Protein AF-A0AA39UT53-F1 (afdb_monomer_lite)

Organism: NCBI:txid153913

Foldseek 3Di:
DVVVVVVVVVVVVVVVVVVVVVVVVVVVVVVVVVCVDVVNVDDLVVVLVVLLPFDADPVDCCGWPNVQCVPDPSSVVSSVVDPSRD

pLDDT: mean 85.93, std 8.45, range [62.53, 96.25]

Structure (mmCIF, N/CA/C/O backbone):
data_AF-A0AA39UT53-F1
#
_entry.id   AF-A0AA39UT53-F1
#
loop_
_atom_site.group_PDB
_atom_site.id
_atom_site.type_symbol
_atom_site.label_atom_id
_atom_site.label_alt_id
_atom_site.label_comp_id
_atom_site.label_asym_id
_atom_site.label_entity_id
_atom_site.label_seq_id
_atom_site.pdbx_PDB_ins_code
_atom_site.Cartn_x
_atom_site.Cartn_y
_atom_site.Cartn_z
_atom_site.occupancy
_atom_site.B_iso_or_equiv
_atom_site.auth_seq_id
_atom_site.auth_comp_id
_atom_site.auth_asym_id
_atom_site.auth_atom_id
_atom_site.pdbx_PDB_model_num
ATOM 1 N N . ILE A 1 1 ? -12.325 12.091 49.382 1.00 62.81 1 ILE A N 1
ATOM 2 C CA . ILE A 1 1 ? -11.162 11.819 48.499 1.00 62.81 1 ILE A CA 1
ATOM 3 C C . ILE A 1 1 ? -11.344 10.486 47.761 1.00 62.81 1 ILE A C 1
ATOM 5 O O . ILE A 1 1 ? -11.310 10.502 46.541 1.00 62.81 1 ILE A O 1
ATOM 9 N N . SER A 1 2 ? -11.678 9.384 48.445 1.00 75.81 2 SER A N 1
ATOM 10 C CA . SER A 1 2 ? -11.926 8.064 47.823 1.00 75.81 2 SER A CA 1
ATOM 11 C C . SER A 1 2 ? -13.069 8.018 46.793 1.00 75.81 2 SER A C 1
ATOM 13 O O . SER A 1 2 ? -12.920 7.393 45.751 1.00 75.81 2 SER A O 1
ATOM 15 N N . HIS A 1 3 ? -14.188 8.704 47.047 1.00 83.62 3 HIS A N 1
ATOM 16 C CA . HIS A 1 3 ? -15.333 8.738 46.122 1.00 83.62 3 HIS A CA 1
ATOM 17 C C . HIS A 1 3 ? -14.988 9.375 44.766 1.00 83.62 3 HIS A C 1
ATOM 19 O O . HIS A 1 3 ? -15.335 8.842 43.721 1.00 83.62 3 HIS A O 1
ATOM 25 N N . LEU A 1 4 ? -14.236 10.480 44.778 1.00 87.56 4 LEU A N 1
ATOM 26 C CA . LEU A 1 4 ? -13.805 11.166 43.555 1.00 87.56 4 LEU A CA 1
ATOM 27 C C . LEU A 1 4 ? -12.806 10.328 42.748 1.00 87.56 4 LEU A C 1
ATOM 29 O O . LEU A 1 4 ? -12.845 10.338 41.525 1.00 87.56 4 LEU A O 1
ATOM 33 N N . GLN A 1 5 ? -11.932 9.568 43.414 1.00 89.12 5 GLN A N 1
ATOM 34 C CA . GLN A 1 5 ? -11.046 8.623 42.725 1.00 89.12 5 GLN A CA 1
ATOM 35 C C . GLN A 1 5 ? -11.825 7.479 42.073 1.00 89.12 5 GLN A C 1
ATOM 37 O O . GLN A 1 5 ? -11.472 7.063 40.973 1.00 89.12 5 GLN A O 1
ATOM 42 N N . ALA A 1 6 ? -12.897 7.006 42.714 1.00 88.44 6 ALA A N 1
ATOM 43 C CA . ALA A 1 6 ? -13.776 6.001 42.129 1.00 88.44 6 ALA A CA 1
ATOM 44 C C . ALA A 1 6 ? -14.489 6.540 40.876 1.00 88.44 6 ALA A C 1
ATOM 46 O O . ALA A 1 6 ? -14.487 5.874 39.843 1.00 88.44 6 ALA A O 1
ATOM 47 N N . GLU A 1 7 ? -15.013 7.767 40.921 1.00 89.06 7 GLU A N 1
ATOM 48 C CA . GLU A 1 7 ? -15.643 8.406 39.756 1.00 89.06 7 GLU A CA 1
ATOM 49 C C . GLU A 1 7 ? -14.659 8.640 38.604 1.00 89.06 7 GLU A C 1
ATOM 51 O O . GLU A 1 7 ? -14.979 8.328 37.458 1.00 89.06 7 GLU A O 1
ATOM 56 N N . LEU A 1 8 ? -13.444 9.118 38.895 1.00 90.69 8 LEU A N 1
ATOM 57 C CA . LEU A 1 8 ? -12.390 9.269 37.887 1.00 90.69 8 LEU A CA 1
ATOM 58 C C . LEU A 1 8 ? -12.022 7.925 37.250 1.00 90.69 8 LEU A C 1
ATOM 60 O O . LEU A 1 8 ? -11.947 7.830 36.029 1.00 90.69 8 LEU A O 1
ATOM 64 N N . SER A 1 9 ? -11.878 6.869 38.057 1.00 88.19 9 SER A N 1
ATOM 65 C CA . SER A 1 9 ? -11.573 5.530 37.539 1.00 88.19 9 SER A CA 1
ATOM 66 C C . SER A 1 9 ? -12.687 4.977 36.647 1.00 88.19 9 SER A C 1
ATOM 68 O O . SER A 1 9 ? -12.410 4.344 35.631 1.00 88.19 9 SER A O 1
ATOM 70 N N . ALA A 1 10 ? -13.951 5.254 36.982 1.00 92.44 10 ALA A N 1
ATOM 71 C CA . ALA A 1 10 ? -15.087 4.837 36.170 1.00 92.44 10 ALA A CA 1
ATOM 72 C C . ALA A 1 10 ? -15.121 5.592 34.833 1.00 92.44 10 ALA A C 1
ATOM 74 O O . ALA A 1 10 ? -15.395 4.999 33.789 1.00 92.44 10 ALA A O 1
ATOM 75 N N . LEU A 1 11 ? -14.793 6.886 34.854 1.00 94.75 11 LEU A N 1
ATOM 76 C CA . LEU A 1 11 ? -14.696 7.697 33.647 1.00 94.75 11 LEU A CA 1
ATOM 77 C C . LEU A 1 11 ? -13.548 7.239 32.736 1.00 94.75 11 LEU A C 1
ATOM 79 O O . LEU A 1 11 ? -13.747 7.151 31.527 1.00 94.75 11 LEU A O 1
ATOM 83 N N . ASP A 1 12 ? -12.387 6.895 33.296 1.00 94.62 12 ASP A N 1
ATOM 84 C CA . ASP A 1 12 ? -11.254 6.356 32.533 1.00 94.62 12 ASP A CA 1
ATOM 85 C C . ASP A 1 12 ? -11.606 5.035 31.845 1.00 94.62 12 ASP A C 1
ATOM 87 O O . ASP A 1 12 ? -11.235 4.812 30.691 1.00 94.62 12 ASP A O 1
ATOM 91 N N . VAL A 1 13 ? -12.352 4.156 32.517 1.00 95.19 13 VAL A N 1
ATOM 92 C CA . VAL A 1 13 ? -12.819 2.899 31.915 1.00 95.19 13 VAL A CA 1
ATOM 93 C C . VAL A 1 13 ? -13.722 3.181 30.714 1.00 95.19 13 VAL A C 1
ATOM 95 O O . VAL A 1 13 ? -13.480 2.646 29.633 1.00 95.19 13 VAL A O 1
ATOM 98 N N . LEU A 1 14 ? -14.706 4.072 30.869 1.00 94.56 14 LEU A N 1
ATOM 99 C CA . LEU A 1 14 ? -15.607 4.450 29.778 1.00 94.56 14 LEU A CA 1
ATOM 100 C C . LEU A 1 14 ? -14.861 5.126 28.622 1.00 94.56 14 LEU A C 1
ATOM 102 O O . LEU A 1 14 ? -15.138 4.852 27.454 1.00 94.56 14 LEU A O 1
ATOM 106 N N . PHE A 1 15 ? -13.894 5.993 28.928 1.00 95.69 15 PHE A N 1
ATOM 107 C CA . PHE A 1 15 ? -13.067 6.641 27.917 1.00 95.69 15 PHE A CA 1
ATOM 108 C C . PHE A 1 15 ? -12.266 5.614 27.111 1.00 95.69 15 PHE A C 1
ATOM 110 O O . PHE A 1 15 ? -12.274 5.659 25.879 1.00 95.69 15 PHE A O 1
ATOM 117 N N . ASN A 1 16 ? -11.622 4.665 27.792 1.00 95.94 16 ASN A N 1
ATOM 118 C CA . ASN A 1 16 ? -10.852 3.605 27.147 1.00 95.94 16 ASN A CA 1
ATOM 119 C C . ASN A 1 16 ? -11.736 2.699 26.283 1.00 95.94 16 ASN A C 1
ATOM 121 O O . ASN A 1 16 ? -11.346 2.357 25.170 1.00 95.94 16 ASN A O 1
ATOM 125 N N . GLU A 1 17 ? -12.943 2.366 26.740 1.00 96.25 17 GLU A N 1
ATOM 126 C CA . GLU A 1 17 ? -13.892 1.564 25.963 1.00 96.25 17 GLU A CA 1
ATOM 127 C C . GLU A 1 17 ? -14.315 2.277 24.668 1.00 96.25 17 GLU A C 1
ATOM 129 O O . GLU A 1 17 ? -14.297 1.693 23.581 1.00 96.25 17 GLU A O 1
ATOM 134 N N . VAL A 1 18 ? -14.644 3.569 24.752 1.00 95.44 18 VAL A N 1
ATOM 135 C CA . VAL A 1 18 ? -14.993 4.376 23.575 1.00 95.44 18 VAL A CA 1
ATOM 136 C C . VAL A 1 18 ? -13.795 4.525 22.631 1.00 95.44 18 VAL A C 1
ATOM 138 O O . VAL A 1 18 ? -13.965 4.462 21.408 1.00 95.44 18 VAL A O 1
ATOM 141 N N . ALA A 1 19 ? -12.586 4.700 23.169 1.00 95.00 19 ALA A N 1
ATOM 142 C CA . ALA A 1 19 ? -11.360 4.791 22.385 1.00 95.00 19 ALA A CA 1
ATOM 143 C C . ALA A 1 19 ? -11.048 3.479 21.644 1.00 95.00 19 ALA A C 1
ATOM 145 O O . ALA A 1 19 ? -10.759 3.528 20.446 1.00 95.00 19 ALA A O 1
ATOM 146 N N . ASP A 1 20 ? -11.182 2.326 22.308 1.00 96.12 20 ASP A N 1
ATOM 147 C CA . ASP A 1 20 ? -10.988 0.999 21.705 1.00 96.12 20 ASP A CA 1
ATOM 148 C C . ASP A 1 20 ? -12.051 0.700 20.641 1.00 96.12 20 ASP A C 1
ATOM 150 O O . ASP A 1 20 ? -11.766 0.230 19.540 1.00 96.12 20 ASP A O 1
ATOM 154 N N . ARG A 1 21 ? -13.309 1.066 20.899 1.00 94.12 21 ARG A N 1
ATOM 155 C CA . ARG A 1 21 ? -14.353 0.940 19.879 1.00 94.12 21 ARG A CA 1
ATOM 156 C C . ARG A 1 21 ? -14.036 1.791 18.647 1.00 94.12 21 ARG A C 1
ATOM 158 O O . ARG A 1 21 ? -14.252 1.348 17.518 1.00 94.12 21 ARG A O 1
ATOM 165 N N . ARG A 1 22 ? -13.514 3.005 18.842 1.00 94.12 22 ARG A N 1
ATOM 166 C CA . ARG A 1 22 ? -13.115 3.893 17.744 1.00 94.12 22 ARG A CA 1
ATOM 167 C C . ARG A 1 22 ? -11.921 3.344 16.961 1.00 94.12 22 ARG A C 1
ATOM 169 O O . ARG A 1 22 ? -11.933 3.474 15.737 1.00 94.12 22 ARG A O 1
ATOM 176 N N . SER A 1 23 ? -10.909 2.771 17.617 1.00 93.31 23 SER A N 1
ATOM 177 C CA . SER A 1 23 ? -9.746 2.191 16.929 1.00 93.31 23 SER A CA 1
ATOM 178 C C . SER A 1 23 ? -10.169 1.029 16.033 1.00 93.31 23 SER A C 1
ATOM 180 O O . SER A 1 23 ? -9.871 1.064 14.842 1.00 93.31 23 SER A O 1
ATOM 182 N N . ARG A 1 24 ? -10.982 0.097 16.54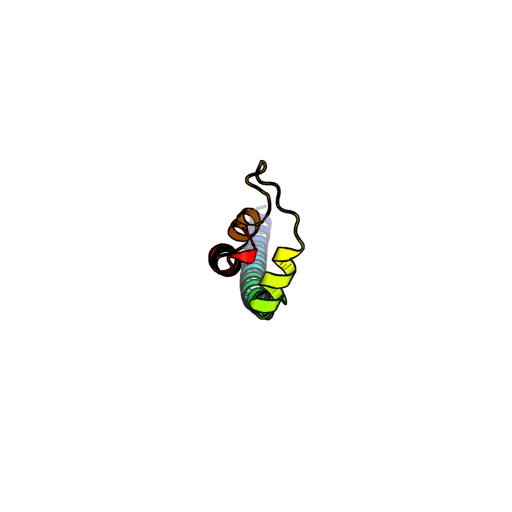4 1.00 92.88 24 ARG A N 1
ATOM 183 C CA . ARG A 1 24 ? -11.490 -1.053 15.776 1.00 92.88 24 ARG A CA 1
ATOM 184 C C . ARG A 1 24 ? -12.269 -0.640 14.533 1.00 92.88 24 ARG A C 1
ATOM 186 O O . ARG A 1 24 ? -12.006 -1.128 13.440 1.00 92.88 24 ARG A O 1
ATOM 193 N N . VAL A 1 25 ? -13.206 0.302 14.679 1.00 91.38 25 VAL A N 1
ATOM 194 C CA . VAL A 1 25 ? -13.985 0.818 13.537 1.00 91.38 25 VAL A CA 1
ATOM 195 C C . VAL A 1 25 ? -13.072 1.490 12.511 1.00 91.38 25 VAL A C 1
ATOM 197 O O . VAL A 1 25 ? -13.309 1.398 11.309 1.00 91.38 25 VAL A O 1
ATOM 200 N N . ARG A 1 26 ? -12.017 2.171 12.967 1.00 89.75 26 ARG A N 1
ATOM 201 C CA . ARG A 1 26 ? -11.058 2.828 12.079 1.00 89.75 26 ARG A CA 1
ATOM 202 C C . ARG A 1 26 ? -10.181 1.825 11.335 1.00 89.75 26 ARG A C 1
ATOM 204 O O . ARG A 1 26 ? -9.917 2.046 10.160 1.00 89.75 26 ARG A O 1
ATOM 211 N N . GLU A 1 27 ? -9.750 0.752 11.988 1.00 87.38 27 GLU A N 1
ATOM 212 C CA . GLU A 1 27 ? -8.992 -0.334 11.357 1.00 87.38 27 GLU A CA 1
ATOM 213 C C . GLU A 1 27 ? -9.819 -1.044 10.281 1.00 87.38 27 GLU A C 1
ATOM 215 O O . GLU A 1 27 ? -9.346 -1.188 9.155 1.00 87.38 27 GLU A O 1
ATOM 220 N N . GLU A 1 28 ? -11.079 -1.377 10.579 1.00 84.75 28 GLU A N 1
ATOM 221 C CA . GLU A 1 28 ? -12.051 -1.882 9.597 1.00 84.75 28 GLU A CA 1
ATOM 222 C C . GLU A 1 28 ? -12.187 -0.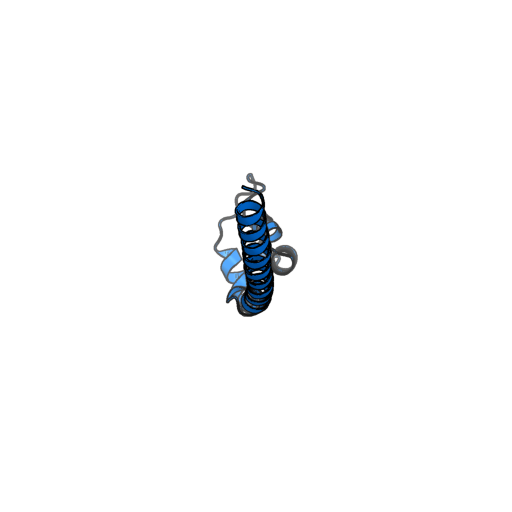923 8.406 1.00 84.75 28 GLU A C 1
ATOM 224 O O . GLU A 1 28 ? -12.062 -1.327 7.251 1.00 84.75 28 GLU A O 1
ATOM 229 N N . LEU A 1 29 ? -12.377 0.376 8.667 1.00 84.62 29 LEU A N 1
ATOM 230 C CA . LEU A 1 29 ? -12.504 1.376 7.609 1.00 84.62 29 LEU A CA 1
ATOM 231 C C . LEU A 1 29 ? -11.249 1.441 6.730 1.00 84.62 29 LEU A C 1
ATOM 233 O O . LEU A 1 29 ? -11.375 1.514 5.513 1.00 84.62 29 LEU A O 1
ATOM 237 N N . ILE A 1 30 ? -10.053 1.414 7.324 1.00 82.38 30 ILE A N 1
ATOM 238 C CA . ILE A 1 30 ? -8.780 1.439 6.589 1.00 82.38 30 ILE A CA 1
ATOM 239 C C . ILE A 1 30 ? -8.639 0.184 5.729 1.00 82.38 30 ILE A C 1
ATOM 241 O O . ILE A 1 30 ? -8.229 0.290 4.575 1.00 82.38 30 ILE A O 1
ATOM 245 N N . TYR A 1 31 ? -9.007 -0.983 6.256 1.00 75.75 31 TYR A N 1
ATOM 246 C CA . TYR A 1 31 ? -8.983 -2.238 5.513 1.00 75.75 31 TYR A CA 1
ATOM 247 C C . TYR A 1 31 ? -9.901 -2.185 4.283 1.00 75.75 31 TYR A C 1
ATOM 249 O O . TYR A 1 31 ? -9.456 -2.450 3.163 1.00 75.75 31 TYR A O 1
ATOM 257 N N . HIS A 1 32 ? -11.152 -1.749 4.459 1.00 74.94 32 HIS A N 1
ATOM 258 C CA . HIS A 1 32 ? -12.105 -1.606 3.351 1.00 74.94 32 HIS A CA 1
ATOM 259 C C . HIS A 1 32 ? -11.710 -0.483 2.381 1.00 74.94 32 HIS A C 1
ATOM 261 O O . HIS A 1 32 ? -11.852 -0.632 1.170 1.00 74.94 32 HIS A O 1
ATOM 267 N N . GLN A 1 33 ? -11.165 0.634 2.874 1.00 70.69 33 GLN A N 1
ATOM 268 C CA . GLN A 1 33 ? -10.675 1.726 2.028 1.00 70.69 33 GLN A CA 1
ATOM 269 C C . GLN A 1 33 ? -9.462 1.314 1.205 1.00 70.69 33 GLN A C 1
ATOM 271 O O . GLN A 1 33 ? -9.386 1.705 0.044 1.00 70.69 33 GLN A O 1
ATOM 276 N N . ALA A 1 34 ? -8.546 0.514 1.759 1.00 67.81 34 ALA A N 1
ATOM 277 C CA . ALA A 1 34 ? -7.391 -0.004 1.034 1.00 67.81 34 ALA A CA 1
ATOM 278 C C . ALA A 1 34 ? -7.830 -0.757 -0.231 1.00 67.81 34 ALA A C 1
ATOM 280 O O . ALA A 1 34 ? -7.296 -0.482 -1.306 1.00 67.81 34 ALA A O 1
ATOM 281 N N . ALA A 1 35 ? -8.864 -1.599 -0.123 1.00 65.56 35 ALA A N 1
ATOM 282 C CA . ALA A 1 35 ? -9.457 -2.325 -1.250 1.00 65.56 35 ALA A CA 1
ATOM 283 C C . ALA A 1 35 ? -10.097 -1.410 -2.313 1.00 65.56 35 ALA A C 1
ATOM 285 O O . ALA A 1 35 ? -10.178 -1.771 -3.484 1.00 65.56 35 ALA A O 1
ATOM 286 N N . LEU A 1 36 ? -10.537 -0.213 -1.917 1.00 67.06 36 LEU A N 1
ATOM 287 C CA . LEU A 1 36 ? -11.143 0.787 -2.801 1.00 67.06 36 LEU A CA 1
ATOM 288 C C . LEU A 1 36 ? -10.142 1.840 -3.298 1.00 67.06 36 LEU A C 1
ATOM 290 O O . LEU A 1 36 ? -10.531 2.771 -4.008 1.00 67.06 36 LEU A O 1
ATOM 294 N N . THR A 1 37 ? -8.859 1.738 -2.935 1.00 68.12 37 THR A N 1
ATOM 295 C CA . THR A 1 37 ? -7.869 2.718 -3.389 1.00 68.12 37 THR A CA 1
ATOM 296 C C . THR A 1 37 ? -7.664 2.618 -4.907 1.00 68.12 37 THR A C 1
ATOM 298 O O . THR A 1 37 ? -7.530 1.512 -5.435 1.00 68.12 37 THR A O 1
ATOM 301 N N . PRO A 1 38 ? -7.564 3.753 -5.631 1.00 62.53 38 PRO A N 1
ATOM 302 C CA . PRO A 1 38 ? -7.417 3.768 -7.092 1.00 62.53 38 PRO A CA 1
ATOM 303 C C . PRO A 1 38 ? -6.254 2.918 -7.617 1.00 62.53 38 PRO A C 1
ATOM 305 O O . PRO A 1 38 ? -6.289 2.399 -8.727 1.00 62.53 38 PRO A O 1
ATOM 308 N N . VAL A 1 39 ? -5.212 2.754 -6.802 1.00 65.94 39 VAL A N 1
ATOM 309 C CA . VAL A 1 39 ? -4.023 1.977 -7.150 1.00 65.94 39 VAL A CA 1
ATOM 310 C C . VAL A 1 39 ? -4.280 0.470 -7.231 1.00 65.94 39 VAL A C 1
ATOM 312 O O . VAL A 1 39 ? -3.559 -0.225 -7.938 1.00 65.94 39 VAL A O 1
ATOM 315 N N . GLN A 1 40 ? -5.298 -0.032 -6.524 1.00 66.44 40 GLN A N 1
ATOM 316 C CA . GLN A 1 40 ? -5.702 -1.441 -6.559 1.00 66.44 40 GLN A CA 1
ATOM 317 C C . GLN A 1 40 ? -6.745 -1.728 -7.646 1.00 66.44 40 GLN A C 1
ATOM 319 O O . GLN A 1 40 ? -6.943 -2.885 -8.005 1.00 66.44 40 GLN A O 1
ATOM 324 N N . THR A 1 41 ? -7.391 -0.694 -8.194 1.00 70.81 41 THR A N 1
ATOM 325 C CA . THR A 1 41 ? -8.367 -0.820 -9.289 1.00 70.81 41 THR A CA 1
ATOM 326 C C . THR A 1 41 ? -7.761 -0.549 -10.666 1.00 70.81 41 THR A C 1
ATOM 328 O O . THR A 1 41 ? -8.369 -0.875 -11.685 1.00 70.81 41 THR A O 1
ATOM 331 N N . LEU A 1 42 ? -6.558 0.031 -10.710 1.00 78.19 42 LEU A N 1
ATOM 332 C CA . LEU A 1 42 ? -5.805 0.256 -11.937 1.00 78.19 42 LEU A CA 1
ATOM 333 C C . LEU A 1 42 ? -5.377 -1.082 -12.569 1.00 78.19 42 LEU A C 1
ATOM 335 O O . LEU A 1 42 ? -4.717 -1.889 -11.910 1.00 78.19 42 LEU A O 1
ATOM 339 N N . PRO A 1 43 ? -5.684 -1.310 -13.860 1.00 85.00 43 PRO A N 1
ATOM 340 C CA . PRO A 1 43 ? -5.135 -2.430 -14.609 1.00 85.00 43 PRO A CA 1
ATOM 341 C C . PRO A 1 43 ? -3.605 -2.439 -14.574 1.00 85.00 43 PRO A C 1
ATOM 343 O O . PRO A 1 43 ? -2.962 -1.389 -14.667 1.00 85.00 43 PRO A O 1
ATOM 346 N N . VAL A 1 44 ? -3.032 -3.642 -14.517 1.00 84.31 44 VAL A N 1
ATOM 347 C CA . VAL A 1 44 ? -1.579 -3.870 -14.470 1.00 84.31 44 VAL A CA 1
ATOM 348 C C . VAL A 1 44 ? -0.844 -3.137 -15.598 1.00 84.31 44 VAL A C 1
ATOM 350 O O . VAL A 1 44 ? 0.182 -2.511 -15.343 1.00 84.31 44 VAL A O 1
ATOM 353 N N . ASP A 1 45 ? -1.396 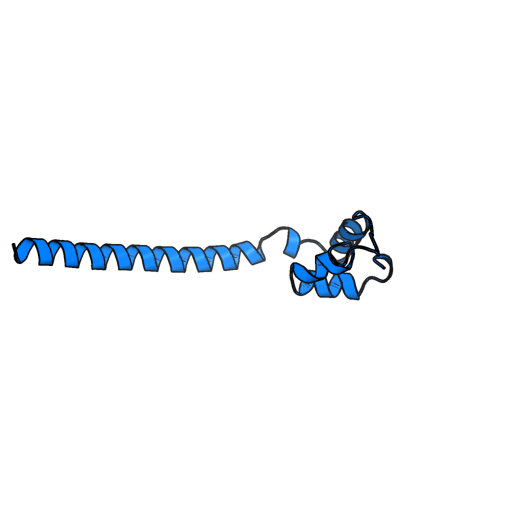-3.131 -16.813 1.00 87.94 45 ASP A N 1
ATOM 354 C CA . ASP A 1 45 ? -0.770 -2.493 -17.980 1.00 87.94 45 ASP A CA 1
ATOM 355 C C . ASP A 1 45 ? -0.654 -0.970 -17.839 1.00 87.94 45 ASP A C 1
ATOM 357 O O . ASP A 1 45 ? 0.345 -0.369 -18.243 1.00 87.94 45 ASP A O 1
ATOM 361 N N . LEU A 1 46 ? -1.662 -0.327 -17.238 1.00 90.50 46 LEU A N 1
ATOM 362 C CA . LEU A 1 46 ? -1.624 1.113 -16.982 1.00 90.50 46 LEU A CA 1
ATOM 363 C C . LEU A 1 46 ? -0.608 1.438 -15.895 1.00 90.50 46 LEU A C 1
ATOM 365 O O . LEU A 1 46 ? 0.140 2.404 -16.028 1.00 90.50 46 LEU A O 1
ATOM 369 N N . LEU A 1 47 ? -0.543 0.609 -14.854 1.00 89.75 47 LEU A N 1
ATOM 370 C CA . LEU A 1 47 ? 0.426 0.774 -13.781 1.00 89.75 47 LEU A CA 1
ATOM 371 C C . LEU A 1 47 ? 1.868 0.611 -14.295 1.00 89.75 47 LEU A C 1
ATOM 373 O O . LEU A 1 47 ? 2.727 1.436 -13.995 1.00 89.75 47 LEU A O 1
ATOM 377 N N . ALA A 1 48 ? 2.115 -0.389 -15.147 1.00 90.75 48 ALA A N 1
ATOM 378 C CA . ALA A 1 48 ? 3.401 -0.598 -15.809 1.00 90.75 48 ALA A CA 1
ATOM 379 C C . ALA A 1 48 ? 3.781 0.577 -16.725 1.00 90.75 48 ALA A C 1
ATOM 381 O O . ALA A 1 48 ? 4.924 1.037 -16.714 1.00 90.75 48 ALA A O 1
ATOM 382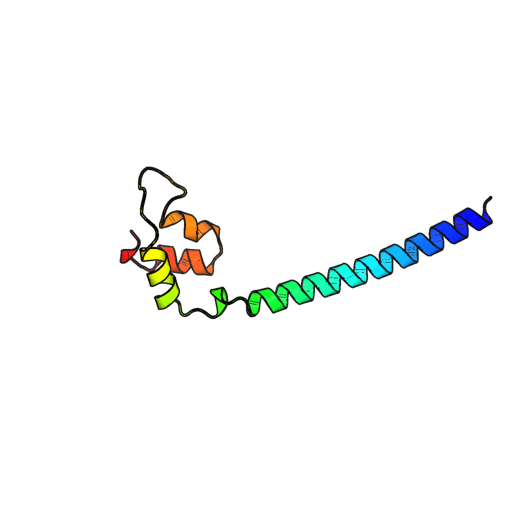 N N . ARG A 1 49 ? 2.817 1.125 -17.477 1.00 92.69 49 ARG A N 1
ATOM 383 C CA . ARG A 1 49 ? 3.041 2.335 -18.278 1.00 92.69 49 ARG A CA 1
ATOM 384 C C . ARG A 1 49 ? 3.385 3.537 -17.398 1.00 92.69 49 ARG A C 1
ATOM 386 O O . ARG A 1 49 ? 4.291 4.284 -17.746 1.00 92.69 49 ARG A O 1
ATOM 393 N N . ILE A 1 50 ? 2.725 3.709 -16.254 1.00 91.56 50 ILE A N 1
ATOM 394 C CA . ILE A 1 50 ? 3.067 4.773 -15.298 1.00 91.56 50 ILE A CA 1
ATOM 395 C C . ILE A 1 50 ? 4.507 4.606 -14.794 1.00 91.56 50 ILE A C 1
ATOM 397 O O . ILE A 1 50 ? 5.266 5.573 -14.798 1.00 91.56 50 ILE A O 1
ATOM 401 N N . PHE A 1 51 ? 4.903 3.386 -14.425 1.00 92.56 51 PHE A N 1
ATOM 402 C CA . PHE A 1 51 ? 6.266 3.086 -13.975 1.00 92.56 51 PHE A CA 1
ATOM 403 C C . PHE A 1 51 ? 7.319 3.432 -15.033 1.00 92.56 51 PHE A C 1
ATOM 405 O O . PHE A 1 51 ? 8.367 3.966 -14.681 1.00 92.56 51 PHE A O 1
ATOM 412 N N . SER A 1 52 ? 7.019 3.220 -16.320 1.00 91.38 52 SER A N 1
ATOM 413 C CA . SER A 1 52 ? 7.940 3.538 -17.423 1.00 91.38 52 SER A CA 1
ATOM 414 C C . SER A 1 52 ? 8.262 5.031 -17.579 1.00 91.38 52 SER A C 1
ATOM 416 O O . SER A 1 52 ? 9.262 5.377 -18.200 1.00 91.38 52 SER A O 1
ATOM 418 N N . TYR A 1 53 ? 7.451 5.928 -17.004 1.00 91.56 53 TYR A N 1
ATOM 419 C CA . TYR A 1 53 ? 7.742 7.365 -17.001 1.00 91.56 53 TYR A CA 1
ATOM 420 C C . TYR A 1 53 ? 8.710 7.786 -15.893 1.00 91.56 53 TYR A C 1
ATOM 422 O O . TYR A 1 53 ? 9.181 8.924 -15.898 1.00 91.56 53 TYR A O 1
ATOM 430 N N . VAL A 1 54 ? 9.002 6.905 -14.933 1.00 89.62 54 VAL A N 1
ATOM 431 C CA . VAL A 1 54 ? 9.952 7.202 -13.862 1.00 89.62 54 VAL A CA 1
ATOM 432 C C . VAL A 1 54 ? 11.371 6.979 -14.389 1.00 89.62 54 VAL A C 1
ATOM 434 O O . VAL A 1 54 ? 11.686 5.870 -14.823 1.00 89.62 54 VAL A O 1
ATOM 437 N N . PRO A 1 55 ? 12.244 8.002 -14.350 1.00 84.56 55 PRO A N 1
ATOM 438 C CA . PRO A 1 55 ? 13.602 7.878 -14.855 1.00 84.56 55 PRO A CA 1
ATOM 439 C C . PRO A 1 55 ? 14.392 6.829 -14.064 1.00 84.56 55 PRO A C 1
ATOM 441 O O . PRO A 1 55 ? 14.366 6.798 -12.831 1.00 84.56 55 PRO A O 1
ATOM 444 N N . VAL A 1 56 ? 15.109 5.976 -14.795 1.00 85.62 56 VAL A N 1
ATOM 445 C CA . VAL A 1 56 ? 16.002 4.957 -14.236 1.00 85.62 56 VAL A CA 1
ATOM 446 C C . VAL A 1 56 ? 17.332 5.611 -13.875 1.00 85.62 56 VAL A C 1
ATOM 448 O O . VAL A 1 56 ? 17.953 6.270 -14.710 1.00 85.62 56 VAL A O 1
ATOM 451 N N . ASN A 1 57 ? 17.782 5.412 -12.637 1.00 84.75 57 ASN A N 1
ATOM 452 C CA . ASN A 1 57 ? 19.114 5.812 -12.197 1.00 84.75 57 ASN A CA 1
ATOM 453 C C . ASN A 1 57 ? 19.849 4.588 -11.651 1.00 84.75 57 ASN A C 1
ATOM 455 O O . ASN A 1 57 ? 19.791 4.286 -10.466 1.00 84.75 57 ASN A O 1
ATOM 459 N N . THR A 1 58 ? 20.588 3.897 -12.514 1.00 79.25 58 THR A N 1
ATOM 460 C CA . THR A 1 58 ? 21.260 2.628 -12.182 1.00 79.25 58 THR A CA 1
ATOM 461 C C . THR A 1 58 ? 22.276 2.723 -11.039 1.00 79.25 58 THR A C 1
ATOM 463 O O . THR A 1 58 ? 22.674 1.694 -10.497 1.00 79.25 58 THR A O 1
ATOM 466 N N . LEU A 1 59 ? 22.691 3.935 -10.657 1.00 83.69 59 LEU A N 1
ATOM 467 C CA . LEU A 1 59 ? 23.594 4.188 -9.533 1.00 83.69 59 LEU A CA 1
ATOM 468 C C . LEU A 1 59 ? 22.862 4.346 -8.191 1.00 83.69 59 LEU A C 1
ATOM 470 O O . LEU A 1 59 ? 23.513 4.368 -7.148 1.00 83.69 59 LEU A O 1
ATOM 474 N N . ASP A 1 60 ? 21.534 4.462 -8.209 1.00 83.69 60 ASP A N 1
ATOM 475 C CA . ASP A 1 60 ? 20.691 4.617 -7.029 1.00 83.69 60 ASP A CA 1
ATOM 476 C C . ASP A 1 60 ? 19.803 3.371 -6.828 1.00 83.69 60 ASP A C 1
ATOM 478 O O . ASP A 1 60 ? 18.868 3.144 -7.606 1.00 83.69 60 ASP A O 1
ATOM 482 N N . PRO A 1 61 ? 20.048 2.571 -5.772 1.00 76.50 61 PRO A N 1
ATOM 483 C CA . PRO A 1 61 ? 19.220 1.418 -5.414 1.00 76.50 61 PRO A CA 1
ATOM 484 C C . PRO A 1 61 ? 17.758 1.769 -5.098 1.00 76.50 61 PRO A C 1
ATOM 486 O O . PRO A 1 61 ? 16.908 0.882 -5.085 1.00 76.50 61 PRO A O 1
ATOM 489 N N . LEU A 1 62 ? 17.459 3.046 -4.830 1.00 83.25 62 LEU A N 1
ATOM 490 C CA . LEU A 1 62 ? 16.111 3.567 -4.594 1.00 83.25 62 LEU A CA 1
ATOM 491 C C . LEU A 1 62 ? 15.483 4.189 -5.849 1.00 83.25 62 LEU A C 1
ATOM 493 O O . LEU A 1 62 ? 14.473 4.888 -5.751 1.00 83.25 62 LEU A O 1
ATOM 497 N N . SER A 1 63 ? 16.038 3.925 -7.031 1.00 87.19 63 SER A N 1
ATOM 498 C CA . SER A 1 63 ? 15.467 4.366 -8.302 1.00 87.19 63 SER A CA 1
ATOM 499 C C . SER A 1 63 ? 14.576 3.305 -8.962 1.00 87.19 63 SER A C 1
ATOM 501 O O . SER A 1 63 ? 14.433 2.171 -8.489 1.00 87.19 63 SER A O 1
ATOM 503 N N . SER A 1 64 ? 13.921 3.695 -10.060 1.00 86.25 64 SER A N 1
ATOM 504 C CA . SER A 1 64 ? 13.205 2.760 -10.929 1.00 86.25 64 SER A CA 1
ATOM 505 C C . SER A 1 64 ? 14.169 1.699 -11.485 1.00 86.25 64 SER A C 1
ATOM 507 O O . SER A 1 64 ? 15.277 2.063 -11.874 1.00 86.25 64 SER A O 1
ATOM 509 N N . PRO A 1 65 ? 13.772 0.418 -11.562 1.00 87.44 65 PRO A N 1
ATOM 510 C CA . PRO A 1 65 ? 12.457 -0.121 -11.198 1.00 87.44 65 PRO A CA 1
ATOM 511 C C . PRO A 1 65 ? 12.369 -0.676 -9.763 1.00 87.44 65 PRO A C 1
ATOM 513 O O . PRO A 1 65 ? 11.289 -1.103 -9.333 1.00 87.44 65 PRO A O 1
ATOM 516 N N . TRP A 1 66 ? 13.471 -0.674 -9.002 1.00 88.25 66 TRP A N 1
ATOM 517 C CA . TRP A 1 66 ? 13.551 -1.273 -7.663 1.00 88.25 66 TRP A CA 1
ATOM 518 C C . TRP A 1 66 ? 12.632 -0.602 -6.647 1.00 88.25 66 TRP A C 1
ATOM 520 O O . TRP A 1 66 ? 11.990 -1.291 -5.851 1.00 88.25 66 TRP A O 1
ATOM 530 N N . ILE A 1 67 ? 12.496 0.723 -6.714 1.00 91.00 67 ILE A N 1
ATOM 531 C CA . ILE A 1 67 ? 11.688 1.501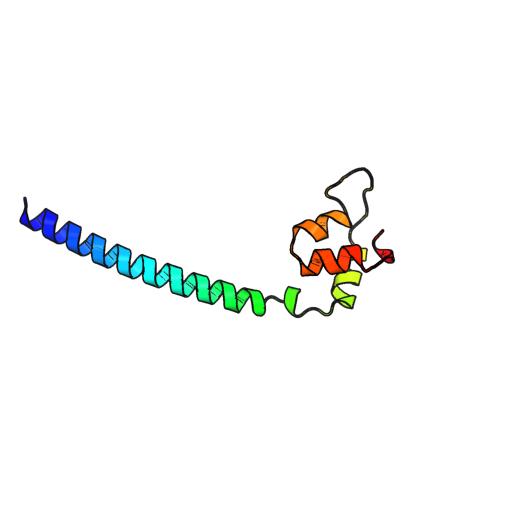 -5.768 1.00 91.00 67 ILE A CA 1
ATOM 532 C C . ILE A 1 67 ? 10.231 1.029 -5.686 1.00 91.00 67 ILE A C 1
ATOM 534 O O . ILE A 1 67 ? 9.643 0.995 -4.604 1.00 91.00 67 ILE A O 1
ATOM 538 N N . PHE A 1 68 ? 9.657 0.560 -6.799 1.00 90.62 68 PHE A N 1
ATOM 539 C CA . PHE A 1 68 ? 8.282 0.056 -6.832 1.00 90.62 68 PHE A CA 1
ATOM 540 C C . PHE A 1 68 ? 8.110 -1.223 -6.010 1.00 90.62 68 PHE A C 1
ATOM 542 O O . PHE A 1 68 ? 7.058 -1.447 -5.408 1.00 90.62 68 PHE A O 1
ATOM 549 N N . SER A 1 69 ? 9.162 -2.040 -5.921 1.00 89.25 69 SER A N 1
ATOM 550 C CA . SER A 1 69 ? 9.155 -3.289 -5.158 1.00 89.25 69 SER A CA 1
ATOM 551 C C . SER A 1 69 ? 9.089 -3.075 -3.645 1.00 89.25 69 SER A C 1
ATOM 553 O O . SER A 1 69 ? 8.807 -4.028 -2.914 1.00 89.25 69 SER A O 1
ATOM 555 N N . HIS A 1 70 ? 9.314 -1.852 -3.160 1.00 88.50 70 HIS A N 1
ATOM 556 C CA . HIS A 1 70 ? 9.215 -1.502 -1.743 1.00 88.50 70 HIS A CA 1
ATOM 557 C C . HIS A 1 70 ? 7.816 -1.033 -1.322 1.00 88.50 70 HIS A C 1
ATOM 559 O O . HIS A 1 70 ? 7.544 -0.972 -0.127 1.00 88.50 70 HIS A O 1
ATOM 565 N N . VAL A 1 71 ? 6.915 -0.754 -2.271 1.00 87.25 71 VAL A N 1
ATOM 566 C CA . VAL A 1 71 ? 5.575 -0.220 -1.973 1.00 87.25 71 VAL A CA 1
ATOM 567 C C . VAL A 1 71 ? 4.618 -1.319 -1.512 1.00 87.25 71 VAL A C 1
ATOM 569 O O . VAL A 1 71 ? 4.060 -1.241 -0.421 1.00 87.25 71 VAL A O 1
ATOM 572 N N . CYS A 1 72 ? 4.414 -2.357 -2.328 1.00 85.69 72 CYS A N 1
ATOM 573 C CA . CYS A 1 72 ? 3.560 -3.496 -1.980 1.00 85.69 72 CYS A CA 1
ATOM 574 C C . CYS A 1 72 ? 3.887 -4.740 -2.825 1.00 85.69 72 CYS A C 1
ATOM 576 O O . CYS A 1 72 ? 4.648 -4.678 -3.793 1.00 85.69 72 CYS A O 1
ATOM 578 N N . ALA A 1 73 ? 3.292 -5.887 -2.476 1.00 84.94 73 ALA A N 1
ATOM 579 C CA . ALA A 1 73 ? 3.511 -7.148 -3.190 1.00 84.94 73 ALA A CA 1
ATOM 580 C C . ALA A 1 73 ? 3.057 -7.099 -4.662 1.00 84.94 73 ALA A C 1
ATOM 582 O O . ALA A 1 73 ? 3.749 -7.629 -5.529 1.00 84.94 73 ALA A O 1
ATOM 583 N N . ALA A 1 74 ? 1.940 -6.423 -4.959 1.00 87.12 74 ALA A N 1
ATOM 584 C CA . ALA A 1 74 ? 1.441 -6.283 -6.327 1.00 87.12 74 ALA A CA 1
ATOM 585 C C . ALA A 1 74 ? 2.409 -5.470 -7.204 1.00 87.12 74 ALA A C 1
ATOM 587 O O . ALA A 1 74 ? 2.785 -5.909 -8.287 1.00 87.12 74 ALA A 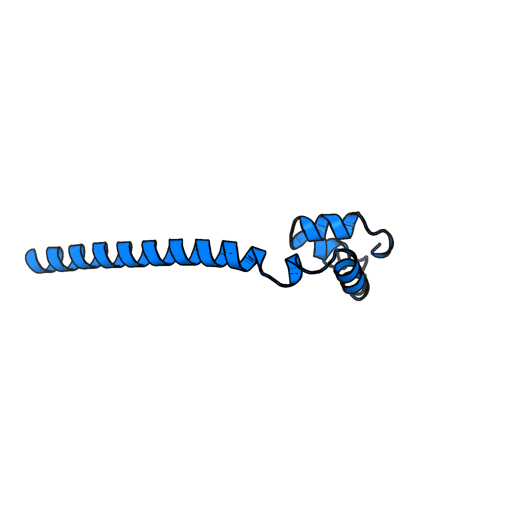O 1
ATOM 588 N N . TRP A 1 75 ? 2.888 -4.327 -6.706 1.00 90.88 75 TRP A N 1
ATOM 589 C CA . TRP A 1 75 ? 3.846 -3.476 -7.420 1.00 90.88 75 TRP A CA 1
ATOM 590 C C . TRP A 1 75 ? 5.185 -4.177 -7.651 1.00 90.88 75 TRP A C 1
ATOM 592 O O . TRP A 1 75 ? 5.754 -4.075 -8.736 1.00 90.88 75 TRP A O 1
ATOM 602 N N . ARG A 1 76 ? 5.647 -4.957 -6.666 1.00 91.94 76 ARG A N 1
ATOM 603 C CA . ARG A 1 76 ? 6.816 -5.832 -6.812 1.00 91.94 76 ARG A CA 1
ATOM 604 C C . ARG A 1 76 ? 6.632 -6.845 -7.937 1.00 91.94 76 ARG A C 1
ATOM 606 O O . ARG A 1 76 ? 7.526 -6.999 -8.761 1.00 91.94 76 ARG A O 1
ATOM 613 N N . SER A 1 77 ? 5.476 -7.508 -7.995 1.00 91.88 77 SER A N 1
ATOM 614 C CA . SER A 1 77 ? 5.183 -8.471 -9.061 1.00 91.88 77 SER A CA 1
ATOM 615 C C . SER A 1 77 ? 5.268 -7.822 -10.441 1.00 91.88 77 SER A C 1
ATOM 617 O O . SER A 1 77 ? 5.852 -8.407 -11.346 1.00 91.88 77 SER A O 1
ATOM 619 N N . ILE A 1 78 ? 4.726 -6.612 -10.598 1.00 91.56 78 ILE A N 1
ATOM 620 C CA . ILE A 1 78 ? 4.743 -5.862 -11.863 1.00 91.56 78 ILE A CA 1
ATOM 621 C C . ILE A 1 78 ? 6.173 -5.456 -12.234 1.00 91.56 78 ILE A C 1
ATOM 623 O O . ILE A 1 78 ? 6.611 -5.742 -13.344 1.00 91.56 78 ILE A O 1
ATOM 627 N N . SER A 1 79 ? 6.918 -4.860 -11.297 1.00 91.62 79 SER A N 1
ATOM 628 C CA . SER A 1 79 ? 8.316 -4.442 -11.493 1.00 91.62 79 SER A CA 1
ATOM 629 C C . SER A 1 79 ? 9.207 -5.598 -11.976 1.00 91.62 79 SER A C 1
ATOM 631 O O . SER A 1 79 ? 9.998 -5.430 -12.899 1.00 91.62 79 SER A O 1
ATOM 633 N N . LEU A 1 80 ? 9.021 -6.803 -11.427 1.00 90.50 80 LEU A N 1
ATOM 634 C CA . LEU A 1 80 ? 9.790 -7.991 -11.817 1.00 90.50 80 LEU A CA 1
ATOM 635 C C . LEU A 1 80 ? 9.305 -8.661 -13.113 1.00 90.50 80 LEU A C 1
ATOM 637 O O . LEU A 1 80 ? 10.069 -9.392 -13.736 1.00 90.50 80 LEU A O 1
ATOM 641 N N . SER A 1 81 ? 8.048 -8.447 -13.509 1.00 90.50 81 SER A N 1
ATOM 642 C CA . SER A 1 81 ? 7.414 -9.167 -14.626 1.00 90.50 81 SER A CA 1
ATOM 643 C C . SER A 1 81 ? 7.372 -8.374 -15.934 1.00 90.50 81 SER A C 1
ATOM 645 O O . SER A 1 81 ? 7.001 -8.937 -16.961 1.00 90.50 81 SER A O 1
ATOM 647 N N . VAL A 1 82 ? 7.725 -7.084 -15.920 1.00 90.06 82 VAL A N 1
ATOM 648 C CA . VAL A 1 82 ? 7.709 -6.210 -17.103 1.00 90.06 82 VAL A CA 1
ATOM 649 C C . VAL A 1 82 ? 9.149 -5.901 -17.533 1.00 90.06 82 VAL A C 1
ATOM 651 O O . VAL A 1 82 ? 9.774 -5.014 -16.951 1.00 90.06 82 VAL A O 1
ATOM 654 N N . PRO A 1 83 ? 9.685 -6.575 -18.573 1.00 86.25 83 PRO A N 1
ATOM 655 C CA . PRO A 1 83 ? 11.070 -6.387 -19.004 1.00 86.25 83 PRO A CA 1
ATOM 656 C C . PRO A 1 83 ? 11.408 -4.953 -19.420 1.00 86.25 83 PRO A C 1
ATOM 658 O O . PRO A 1 83 ? 12.528 -4.522 -19.214 1.00 86.25 83 PRO A O 1
ATOM 661 N N . GLY A 1 84 ? 10.447 -4.194 -19.962 1.00 84.31 84 GLY A N 1
ATOM 662 C CA . GLY A 1 84 ? 10.671 -2.810 -20.405 1.00 84.31 84 GLY A CA 1
ATOM 663 C C . GLY A 1 84 ? 10.885 -1.782 -19.286 1.00 84.31 84 GLY A C 1
ATOM 664 O O . GLY A 1 84 ? 11.031 -0.604 -19.591 1.00 84.31 84 GLY A O 1
ATOM 665 N N . LEU A 1 85 ? 10.846 -2.197 -18.015 1.00 84.25 85 LEU A N 1
ATOM 666 C CA . LEU A 1 85 ? 11.185 -1.349 -16.866 1.00 84.25 85 LEU A CA 1
ATOM 667 C C . LEU A 1 85 ? 12.670 -1.430 -16.466 1.00 84.25 85 LEU A C 1
ATOM 669 O O . LEU A 1 85 ? 13.100 -0.633 -15.633 1.00 84.25 85 LEU A O 1
ATOM 673 N N . TRP A 1 86 ? 13.416 -2.383 -17.029 1.00 84.19 86 TRP A N 1
ATOM 674 C CA . TRP A 1 86 ? 14.838 -2.641 -16.781 1.00 84.19 86 TRP A CA 1
ATOM 675 C C . TRP A 1 86 ? 15.679 -2.213 -17.983 1.00 84.19 86 TRP A C 1
ATOM 677 O O . TRP A 1 86 ? 16.815 -1.746 -17.751 1.00 84.19 86 TRP A O 1
#

Sequence (86 aa):
ISHLQAELSALDVLFNEVADRRSRVREELIYHQAALTPVQTLPVDLLARIFSYVPVNTLDPLSSPWIFSHVCAAWRSISLSVPGLW

Radius of gyration: 23.36 Å; chains: 1; bounding box: 39×21×69 Å

Secondary structure (DSSP, 8-state):
-HHHHHHHHHHHHHHHHHHHHHHHHHHHHHHHHHHTSHHHHS-HHHHHHHHHTSPB-TT-TTSBTGGGGGT-HHHHHHHHH-GGG-

InterPro domains:
  IPR036047 F-box-like domain superfamily [SSF81383] (32-86)